Protein AF-A0A1V4HLW1-F1 (afdb_monomer_lite)

Structure (mmCIF, N/CA/C/O backbone):
data_AF-A0A1V4HLW1-F1
#
_entry.id   AF-A0A1V4HLW1-F1
#
loop_
_atom_site.group_PDB
_atom_site.id
_atom_site.type_symbol
_atom_site.label_atom_id
_atom_site.label_alt_id
_atom_site.label_comp_id
_atom_site.label_asym_id
_atom_site.label_entity_id
_atom_site.label_seq_id
_atom_site.pdbx_PDB_ins_code
_atom_site.Cartn_x
_atom_site.Cartn_y
_atom_site.Cartn_z
_atom_site.occupancy
_atom_site.B_iso_or_equiv
_atom_site.auth_seq_id
_atom_site.auth_comp_id
_atom_site.auth_asym_id
_atom_site.auth_atom_id
_atom_site.pdbx_PDB_model_num
ATOM 1 N N . MET A 1 1 ? -33.568 -33.907 37.158 1.00 44.25 1 MET A N 1
ATOM 2 C CA . MET A 1 1 ? -33.855 -32.540 36.664 1.00 44.25 1 MET A CA 1
ATOM 3 C C . MET A 1 1 ? -33.747 -32.557 35.145 1.00 44.25 1 MET A C 1
ATOM 5 O O . MET A 1 1 ? -32.639 -32.591 34.635 1.00 44.25 1 MET A O 1
ATOM 9 N N . ASN A 1 2 ? -34.871 -32.597 34.424 1.00 49.69 2 ASN A N 1
ATOM 10 C CA . ASN A 1 2 ? -34.860 -32.523 32.960 1.00 49.69 2 ASN A CA 1
ATOM 11 C C . ASN A 1 2 ? -34.811 -31.047 32.558 1.00 49.69 2 ASN A C 1
ATOM 13 O O . ASN A 1 2 ? -35.840 -30.369 32.557 1.00 49.69 2 ASN A O 1
ATOM 17 N N . LEU A 1 3 ? -33.615 -30.531 32.267 1.00 53.00 3 LEU A N 1
ATOM 18 C CA . LEU A 1 3 ? -33.476 -29.241 31.596 1.00 53.00 3 LEU A CA 1
ATOM 19 C C . LEU A 1 3 ? -34.211 -29.338 30.255 1.00 53.00 3 LEU A C 1
ATOM 21 O O . LEU A 1 3 ? -33.833 -30.089 29.362 1.00 53.00 3 LEU A O 1
ATOM 25 N N . SER A 1 4 ? -35.334 -28.626 30.175 1.00 53.31 4 SER A N 1
ATOM 26 C CA . SER A 1 4 ? -36.220 -28.594 29.017 1.00 53.31 4 SER A CA 1
ATOM 27 C C . SER A 1 4 ? -35.437 -28.176 27.773 1.00 53.31 4 SER A C 1
ATOM 29 O O . SER A 1 4 ? -35.061 -27.012 27.629 1.00 53.31 4 SER A O 1
ATOM 31 N N . ILE A 1 5 ? -35.230 -29.130 26.864 1.00 59.25 5 ILE A N 1
ATOM 32 C CA . ILE A 1 5 ? -34.578 -28.980 25.551 1.00 59.25 5 ILE A CA 1
ATOM 33 C C . ILE A 1 5 ? -35.125 -27.762 24.777 1.00 59.25 5 ILE A C 1
ATOM 35 O O . ILE A 1 5 ? -34.392 -27.096 24.049 1.00 59.25 5 ILE A O 1
ATOM 39 N N . LYS A 1 6 ? -36.388 -27.382 25.023 1.00 53.12 6 LYS A N 1
ATOM 40 C CA . LYS A 1 6 ? -37.039 -26.202 24.430 1.00 53.12 6 LYS A CA 1
ATOM 41 C C . LYS A 1 6 ? -36.360 -24.871 24.794 1.00 53.12 6 LYS A C 1
ATOM 43 O O . LYS A 1 6 ? -36.331 -23.968 23.964 1.00 53.12 6 LYS A O 1
ATOM 48 N N . LYS A 1 7 ? -35.790 -24.735 26.001 1.00 55.47 7 LYS A N 1
ATOM 49 C CA . LYS A 1 7 ? -35.080 -23.509 26.423 1.00 55.47 7 LYS A CA 1
ATOM 50 C C . LYS A 1 7 ? -33.695 -23.388 25.781 1.00 55.47 7 LYS A C 1
ATOM 52 O O . LYS A 1 7 ? -33.280 -22.283 25.453 1.00 55.47 7 LYS A O 1
ATOM 57 N N . SER A 1 8 ? -33.017 -24.515 25.557 1.00 59.53 8 SER A N 1
ATOM 58 C CA . SER A 1 8 ? -31.698 -24.541 24.912 1.00 59.53 8 SER A CA 1
ATOM 59 C C . SER A 1 8 ? -31.787 -24.152 23.432 1.00 59.53 8 SER A C 1
ATOM 61 O O . SER A 1 8 ? -30.996 -23.334 22.970 1.00 59.53 8 SER A O 1
ATOM 63 N N . PHE A 1 9 ? -32.817 -24.624 22.722 1.00 63.00 9 PHE A N 1
ATOM 64 C CA . PHE A 1 9 ? -33.023 -24.283 21.312 1.00 63.00 9 PHE A CA 1
ATOM 65 C C . PHE A 1 9 ? -33.340 -22.793 21.099 1.00 63.00 9 PHE A C 1
ATOM 67 O O . PHE A 1 9 ? -32.757 -22.149 20.230 1.00 63.00 9 PHE A O 1
ATOM 74 N N . SER A 1 10 ? -34.206 -22.212 21.938 1.00 65.44 10 SER A N 1
ATOM 75 C CA . SER A 1 10 ? -34.571 -20.792 21.832 1.00 65.44 10 SER A CA 1
ATOM 76 C C . SER A 1 10 ? -33.397 -19.854 22.132 1.00 65.44 10 SER A C 1
ATOM 78 O O . SER A 1 10 ? -33.290 -18.793 21.523 1.00 65.44 10 SER A O 1
ATOM 80 N N . MET A 1 11 ? -32.505 -20.239 23.049 1.00 68.12 11 MET A N 1
ATOM 81 C CA . MET A 1 11 ? -31.319 -19.448 23.386 1.00 68.12 11 MET A CA 1
ATOM 82 C C . MET A 1 11 ? -30.247 -19.552 22.293 1.00 68.12 11 MET A C 1
ATOM 84 O O . MET A 1 11 ? -29.650 -18.546 21.924 1.00 68.12 11 MET A O 1
ATOM 88 N N . MET A 1 12 ? -30.068 -20.737 21.704 1.00 68.94 12 MET A N 1
ATOM 89 C CA . MET A 1 12 ? -29.149 -20.950 20.584 1.00 68.94 12 MET A CA 1
ATOM 90 C C . MET A 1 12 ? -29.596 -20.199 19.318 1.00 68.94 12 MET A C 1
ATOM 92 O O . MET A 1 12 ? -28.761 -19.627 18.623 1.00 68.94 12 MET A O 1
ATOM 96 N N . MET A 1 13 ? -30.906 -20.118 19.060 1.00 66.06 13 MET A N 1
ATOM 97 C CA . MET A 1 13 ? -31.466 -19.345 17.947 1.00 66.06 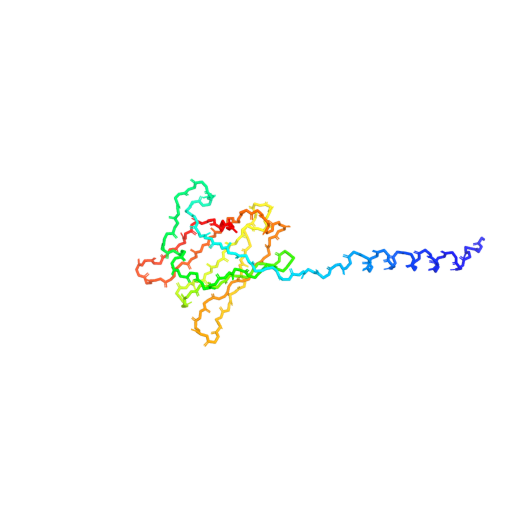13 MET A CA 1
ATOM 98 C C . MET A 1 13 ? -31.300 -17.829 18.149 1.00 66.06 13 MET A C 1
ATOM 100 O O . MET A 1 13 ? -30.948 -17.131 17.204 1.00 66.06 13 MET A O 1
ATOM 104 N N . LEU A 1 14 ? -31.476 -17.318 19.376 1.00 69.88 14 LEU A N 1
ATOM 105 C CA . LEU A 1 14 ? -31.248 -15.901 19.693 1.00 69.88 14 LEU A CA 1
ATOM 106 C C . LEU A 1 14 ? -29.773 -15.505 19.501 1.00 69.88 14 LEU A C 1
ATOM 108 O O . LEU A 1 14 ? -29.487 -14.450 18.943 1.00 69.88 14 LEU A O 1
ATOM 112 N N . VAL A 1 15 ? -28.841 -16.373 19.912 1.00 65.81 15 VAL A N 1
ATOM 113 C CA . VAL A 1 15 ? -27.398 -16.172 19.698 1.00 65.81 15 VAL A CA 1
ATOM 114 C C . VAL A 1 15 ? -27.055 -16.224 18.207 1.00 65.81 15 VAL A C 1
ATOM 116 O O . VAL A 1 15 ? -26.296 -15.385 17.738 1.00 65.81 15 VAL A O 1
ATOM 119 N N . PHE A 1 16 ? -27.657 -17.133 17.434 1.00 64.50 16 PHE A N 1
ATOM 120 C CA . PHE A 1 16 ? -27.465 -17.186 15.979 1.00 64.50 16 PHE A CA 1
ATOM 121 C C . PHE A 1 16 ? -27.965 -15.915 15.278 1.00 64.50 16 PHE A C 1
ATOM 123 O O . PHE A 1 16 ? -27.260 -15.359 14.442 1.00 64.50 16 PHE A O 1
ATOM 130 N N . VAL A 1 17 ? -29.150 -15.417 15.644 1.00 65.38 17 VAL A N 1
ATOM 131 C CA . VAL A 1 17 ? -29.704 -14.170 15.089 1.00 65.38 17 VAL A CA 1
ATOM 132 C C . VAL A 1 17 ? -28.841 -12.964 15.470 1.00 65.38 17 VAL A C 1
ATOM 134 O O . VAL A 1 17 ? -28.625 -12.089 14.637 1.00 65.38 17 VAL A O 1
ATOM 137 N N . LEU A 1 18 ? -28.287 -12.939 16.686 1.00 61.53 18 LEU A N 1
ATOM 138 C CA . LEU A 1 18 ? -27.364 -11.891 17.114 1.00 61.53 18 LEU A CA 1
ATOM 139 C C . LEU A 1 18 ? -26.053 -11.924 16.309 1.00 61.53 18 LEU A C 1
ATOM 141 O O . LEU A 1 18 ? -25.587 -10.878 15.874 1.00 61.53 18 LEU A O 1
ATOM 145 N N . VAL A 1 19 ? -25.493 -13.108 16.038 1.00 61.62 19 VAL A N 1
ATOM 146 C CA . VAL A 1 19 ? -24.269 -13.260 15.227 1.00 61.62 19 VAL A CA 1
ATOM 147 C C . VAL A 1 19 ? -24.508 -12.889 13.758 1.00 61.62 19 VAL A C 1
ATOM 149 O O . VAL A 1 19 ? -23.656 -12.239 13.156 1.00 61.62 19 VAL A O 1
ATOM 152 N N . LEU A 1 20 ? -25.673 -13.218 13.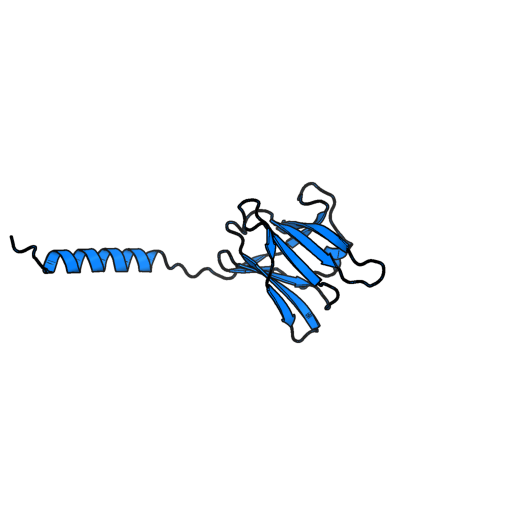184 1.00 58.34 20 LEU A N 1
ATOM 153 C CA . LEU A 1 20 ? -26.031 -12.778 11.828 1.00 58.34 20 LEU A CA 1
ATOM 154 C C . LEU A 1 20 ? -26.254 -11.260 11.742 1.00 58.34 20 LEU A C 1
ATOM 156 O O . LEU A 1 20 ? -25.945 -10.670 10.711 1.00 58.34 20 LEU A O 1
ATOM 160 N N . ALA A 1 21 ? -26.745 -10.617 12.805 1.00 59.75 21 ALA A N 1
ATOM 161 C CA . ALA A 1 21 ? -26.940 -9.165 12.838 1.00 59.75 21 ALA A CA 1
ATOM 162 C C . ALA A 1 21 ? -25.617 -8.370 12.862 1.00 59.75 21 ALA A C 1
ATOM 164 O O . ALA A 1 21 ? -25.601 -7.215 12.444 1.00 59.75 21 ALA A O 1
ATOM 165 N N . PHE A 1 22 ? -24.511 -8.983 13.302 1.00 57.47 22 PHE A N 1
ATOM 166 C CA . PHE A 1 22 ? -23.169 -8.384 13.255 1.00 57.47 22 PHE A CA 1
ATOM 167 C C . PHE A 1 22 ? -22.377 -8.726 11.990 1.00 57.47 22 PHE A C 1
ATOM 169 O O . PHE A 1 22 ? -21.308 -8.157 11.775 1.00 57.47 22 PHE A O 1
ATOM 176 N N . ALA A 1 23 ? -22.889 -9.603 11.124 1.00 51.97 23 ALA A N 1
ATOM 177 C CA . ALA A 1 23 ? -22.301 -9.865 9.815 1.00 51.97 23 ALA A CA 1
ATOM 178 C C . ALA A 1 23 ? -22.670 -8.738 8.834 1.00 51.97 23 ALA A C 1
ATOM 180 O O . ALA A 1 23 ? -23.326 -8.956 7.816 1.00 51.97 23 ALA A O 1
ATOM 181 N N . VAL A 1 24 ? -22.280 -7.505 9.163 1.00 59.62 24 VAL A N 1
ATOM 182 C CA . VAL A 1 24 ? -22.344 -6.394 8.216 1.00 59.62 24 VAL A CA 1
ATOM 183 C C . VAL A 1 24 ? -21.321 -6.702 7.121 1.00 59.62 24 VAL A C 1
ATOM 185 O O . VAL A 1 24 ? -20.163 -6.980 7.450 1.00 59.62 24 VAL A O 1
ATOM 188 N N . PRO A 1 25 ? -21.702 -6.686 5.833 1.00 57.59 25 PRO A N 1
ATOM 189 C CA . PRO A 1 25 ? -20.731 -6.770 4.758 1.00 57.59 25 PRO A CA 1
ATOM 190 C C . PRO A 1 25 ? -19.704 -5.660 4.967 1.00 57.59 25 PRO A C 1
ATOM 192 O O . PRO A 1 25 ? -20.063 -4.483 5.024 1.00 57.59 25 PRO A O 1
ATOM 195 N N . ALA A 1 26 ? -18.432 -6.024 5.114 1.00 64.81 26 ALA A N 1
ATOM 196 C CA . ALA A 1 26 ? -17.363 -5.050 5.042 1.00 64.81 26 ALA A CA 1
ATOM 197 C C . ALA A 1 26 ? -17.368 -4.510 3.608 1.00 64.81 26 ALA A C 1
ATOM 199 O O . ALA A 1 26 ? -16.923 -5.187 2.683 1.00 64.81 26 ALA A O 1
ATOM 200 N N . PHE A 1 27 ? -17.978 -3.346 3.398 1.00 68.06 27 PHE A N 1
ATOM 201 C CA . PHE A 1 27 ? -17.978 -2.711 2.090 1.00 68.06 27 PHE A CA 1
ATOM 202 C C . PHE A 1 27 ? -16.535 -2.371 1.724 1.00 68.06 27 PHE A C 1
ATOM 204 O O . PHE A 1 27 ? -15.815 -1.777 2.526 1.00 68.06 27 PHE A O 1
ATOM 211 N N . ALA A 1 28 ? -16.122 -2.764 0.520 1.00 72.06 28 ALA A N 1
ATOM 212 C CA . ALA A 1 28 ? -14.877 -2.292 -0.057 1.00 72.06 28 ALA A CA 1
ATOM 213 C C . ALA A 1 28 ? -15.010 -0.781 -0.290 1.00 72.06 28 ALA A C 1
ATOM 215 O O . ALA A 1 28 ? -15.815 -0.337 -1.110 1.00 72.06 28 ALA A O 1
ATOM 216 N N . ALA A 1 29 ? -14.269 0.008 0.478 1.00 84.50 29 ALA A N 1
ATOM 217 C CA . ALA A 1 29 ? -14.145 1.441 0.299 1.00 84.50 29 ALA A CA 1
ATOM 218 C C . ALA A 1 29 ? -12.885 1.727 -0.517 1.00 84.50 29 ALA A C 1
ATOM 220 O O . ALA A 1 29 ? -11.808 1.230 -0.195 1.00 84.50 29 ALA A O 1
ATOM 221 N N . SER A 1 30 ? -13.018 2.549 -1.554 1.00 91.12 30 SER A N 1
ATOM 222 C CA . SER A 1 30 ? -11.862 3.061 -2.284 1.00 91.12 30 SER A CA 1
ATOM 223 C C . SER A 1 30 ? -11.358 4.320 -1.578 1.00 91.12 30 SER A C 1
ATOM 225 O O . SER A 1 30 ? -12.127 5.270 -1.409 1.00 91.12 30 SER A O 1
ATOM 227 N N . LYS A 1 31 ? -10.102 4.322 -1.124 1.00 93.31 31 LYS A N 1
ATOM 228 C CA . LYS A 1 31 ? -9.488 5.445 -0.401 1.00 93.31 31 LYS A CA 1
ATOM 229 C C . LYS A 1 31 ? -8.295 6.004 -1.161 1.00 93.31 31 LYS A C 1
ATOM 231 O O . LYS A 1 31 ? -7.334 5.287 -1.440 1.00 93.31 31 LYS A O 1
ATOM 236 N N . SER A 1 32 ? -8.332 7.298 -1.468 1.00 94.81 32 SER A N 1
ATOM 237 C CA . SER A 1 32 ? -7.156 7.990 -1.993 1.00 94.81 32 SER A CA 1
ATOM 238 C C . SER A 1 32 ? -6.096 8.096 -0.898 1.00 94.81 32 SER A C 1
ATOM 240 O O . SER A 1 32 ? -6.422 8.291 0.271 1.00 94.81 32 SER A O 1
ATOM 242 N N . TYR A 1 33 ? -4.825 7.983 -1.276 1.00 95.00 33 TYR A N 1
ATOM 243 C CA . TYR A 1 33 ? -3.719 8.002 -0.326 1.00 95.00 33 TYR A CA 1
ATOM 244 C C . TYR A 1 33 ? -2.435 8.553 -0.941 1.00 95.00 33 TYR A C 1
ATOM 246 O O . TYR A 1 33 ? -2.307 8.663 -2.162 1.00 95.00 33 TYR A O 1
ATOM 254 N N . GLU A 1 34 ? -1.484 8.885 -0.077 1.00 94.56 34 GLU A N 1
ATOM 255 C CA . GLU A 1 34 ? -0.120 9.285 -0.418 1.00 94.56 34 GLU A CA 1
ATOM 256 C C . GLU A 1 34 ? 0.897 8.606 0.496 1.00 94.56 34 GLU A C 1
ATOM 258 O O . GLU A 1 34 ? 0.561 8.154 1.590 1.00 94.56 34 GLU A O 1
ATOM 263 N N . PHE A 1 35 ? 2.158 8.565 0.058 1.00 93.50 35 PHE A N 1
ATOM 264 C CA . PHE A 1 35 ? 3.275 8.166 0.905 1.00 93.50 35 PHE A CA 1
ATOM 265 C C . PHE A 1 35 ? 4.001 9.379 1.476 1.00 93.50 35 PHE A C 1
ATOM 267 O O . PHE A 1 35 ? 4.379 10.301 0.750 1.00 93.50 35 PHE A O 1
ATOM 274 N N . TYR A 1 36 ? 4.268 9.325 2.773 1.00 92.50 36 TYR A N 1
ATOM 275 C CA . TYR A 1 36 ? 5.074 10.285 3.520 1.00 92.50 36 TYR A CA 1
ATOM 276 C C . TYR A 1 36 ? 6.361 9.609 3.999 1.00 92.50 36 TYR A C 1
ATOM 278 O O . TYR A 1 36 ? 6.400 8.387 4.140 1.00 92.50 36 TYR A O 1
ATOM 286 N N . TYR A 1 37 ? 7.444 10.364 4.195 1.00 85.44 37 TYR A N 1
ATOM 287 C CA . TYR A 1 37 ? 8.715 9.799 4.667 1.00 85.44 37 TYR A CA 1
ATOM 288 C C . TYR A 1 37 ? 8.694 9.422 6.159 1.00 85.44 37 TYR A C 1
ATOM 290 O O . TYR A 1 37 ? 7.876 9.902 6.931 1.00 85.44 37 TYR A O 1
ATOM 298 N N . ASN A 1 38 ? 9.663 8.603 6.574 1.00 79.88 38 ASN A N 1
ATOM 299 C CA . ASN A 1 38 ? 10.055 8.364 7.970 1.00 79.88 38 ASN A CA 1
ATOM 300 C C . ASN A 1 38 ? 8.993 7.759 8.899 1.00 79.88 38 ASN A C 1
ATOM 302 O O . ASN A 1 38 ? 9.166 7.849 10.111 1.00 79.88 38 ASN A O 1
ATOM 306 N N . GLY A 1 39 ? 7.936 7.131 8.380 1.00 68.00 39 GLY A N 1
ATOM 307 C CA . GLY A 1 39 ? 6.907 6.575 9.263 1.00 68.00 39 GLY A CA 1
ATOM 308 C C . GLY A 1 39 ? 6.167 7.672 10.048 1.00 68.00 39 GLY A C 1
ATOM 309 O O . GLY A 1 39 ? 5.925 7.530 11.241 1.00 68.00 39 GLY A O 1
ATOM 310 N N . SER A 1 40 ? 5.919 8.837 9.433 1.00 72.12 40 SER A N 1
ATOM 311 C CA . SER A 1 40 ? 4.996 9.822 9.997 1.00 72.12 40 SER A CA 1
ATOM 312 C C . SER A 1 40 ? 4.286 10.646 8.923 1.00 72.12 40 SER A C 1
ATOM 314 O O . SER A 1 40 ? 4.933 11.197 8.036 1.00 72.12 40 SER A O 1
ATOM 316 N N . ALA A 1 41 ? 2.981 10.877 9.073 1.00 66.44 41 ALA A N 1
ATOM 317 C CA . ALA A 1 41 ? 2.228 11.809 8.222 1.00 66.44 41 ALA A CA 1
ATOM 318 C C . ALA A 1 41 ? 2.568 13.296 8.443 1.00 66.44 41 ALA A C 1
ATOM 320 O O . ALA A 1 41 ? 2.160 14.159 7.672 1.00 66.44 41 ALA A O 1
ATOM 321 N N . THR A 1 42 ? 3.359 13.618 9.470 1.00 73.56 42 THR A N 1
ATOM 322 C CA . THR A 1 42 ? 3.912 14.973 9.665 1.00 73.56 42 THR A CA 1
ATOM 323 C C . THR A 1 42 ? 5.273 15.168 8.990 1.00 73.56 42 THR A C 1
ATOM 325 O O . THR A 1 42 ? 5.797 16.282 8.950 1.00 73.56 42 THR A O 1
ATOM 328 N N . SER A 1 43 ? 5.856 14.095 8.449 1.00 78.00 43 SER A N 1
ATOM 329 C CA . SER A 1 43 ? 7.080 14.164 7.649 1.00 78.00 43 SER A CA 1
ATOM 330 C C . SER A 1 43 ? 6.808 14.743 6.259 1.00 78.00 43 SER A C 1
ATOM 332 O O . SER A 1 43 ? 5.661 14.859 5.839 1.00 78.00 43 SER A O 1
ATOM 334 N N . PRO A 1 44 ? 7.845 15.130 5.500 1.00 80.00 44 PRO A N 1
ATOM 335 C CA . PRO A 1 44 ? 7.636 15.580 4.132 1.00 80.00 44 PRO A CA 1
ATOM 336 C C . PRO A 1 44 ? 7.005 14.488 3.253 1.00 80.00 44 PRO A C 1
ATOM 338 O O . PRO A 1 44 ? 7.323 13.300 3.370 1.00 80.00 44 PRO A O 1
ATOM 341 N N . TYR A 1 45 ? 6.152 14.935 2.330 1.00 78.62 45 TYR A N 1
ATOM 342 C CA . TYR A 1 45 ? 5.592 14.142 1.237 1.00 78.62 45 TYR A CA 1
ATOM 343 C C . TYR A 1 45 ? 6.690 13.404 0.453 1.00 78.62 45 TYR A C 1
ATOM 345 O O . TYR A 1 45 ? 7.724 13.986 0.108 1.00 78.62 45 TYR A O 1
ATOM 353 N N . ASN A 1 46 ? 6.457 12.132 0.126 1.00 78.31 46 ASN A N 1
ATOM 354 C CA . ASN A 1 46 ? 7.360 11.330 -0.691 1.00 78.31 46 ASN A CA 1
ATOM 355 C C . ASN A 1 46 ? 6.899 11.310 -2.153 1.00 78.31 46 ASN A C 1
ATOM 357 O O . ASN A 1 46 ? 6.074 10.488 -2.555 1.00 78.31 46 ASN A O 1
ATOM 361 N N . SER A 1 47 ? 7.495 12.177 -2.972 1.00 78.88 47 SER A N 1
ATOM 362 C CA . SER A 1 47 ? 7.234 12.238 -4.416 1.00 78.88 47 SER A CA 1
ATOM 363 C C . SER A 1 47 ? 7.730 11.009 -5.185 1.00 78.88 47 SER A C 1
ATOM 365 O O . SER A 1 47 ? 7.158 10.665 -6.218 1.00 78.88 47 SER A O 1
ATOM 367 N N . HIS A 1 48 ? 8.763 10.326 -4.685 1.00 79.12 48 HIS A N 1
ATOM 368 C CA . HIS A 1 48 ? 9.404 9.195 -5.356 1.00 79.12 48 HIS A CA 1
ATOM 369 C C . HIS A 1 48 ? 8.582 7.909 -5.332 1.00 79.12 48 HIS A C 1
ATOM 371 O O . HIS A 1 48 ? 8.775 7.075 -6.207 1.00 79.12 48 HIS A O 1
ATOM 377 N N . VAL A 1 49 ? 7.693 7.729 -4.357 1.00 84.75 49 VAL A N 1
ATOM 378 C CA . VAL A 1 49 ? 6.782 6.574 -4.310 1.00 84.75 49 VAL A CA 1
ATOM 379 C C . VAL A 1 49 ? 5.363 6.998 -4.671 1.00 84.75 49 VAL A C 1
ATOM 381 O O . VAL A 1 49 ? 4.710 6.309 -5.451 1.00 84.75 49 VAL A O 1
ATOM 384 N N . SER A 1 50 ? 4.906 8.165 -4.202 1.00 86.62 50 SER A N 1
ATOM 385 C CA . SER A 1 50 ? 3.552 8.654 -4.496 1.00 86.62 50 SER A CA 1
ATOM 386 C C . SER A 1 50 ? 3.311 8.878 -5.991 1.00 86.62 50 SER A C 1
ATOM 388 O O . SER A 1 50 ? 2.212 8.629 -6.475 1.00 86.62 50 SER A O 1
ATOM 390 N N . GLY A 1 51 ? 4.346 9.249 -6.755 1.00 88.19 51 GLY A N 1
ATOM 391 C CA . GLY A 1 51 ? 4.258 9.376 -8.215 1.00 88.19 51 GLY A CA 1
ATOM 392 C C . GLY A 1 51 ? 4.003 8.063 -8.969 1.00 88.19 51 GLY A C 1
ATOM 393 O O . GLY A 1 51 ? 3.704 8.102 -10.158 1.00 88.19 51 GLY A O 1
ATOM 394 N N . PHE A 1 52 ? 4.108 6.911 -8.299 1.00 92.94 52 PHE A N 1
ATOM 395 C CA . PHE A 1 52 ? 3.882 5.590 -8.891 1.00 92.94 52 PHE A CA 1
ATOM 396 C C . PHE A 1 52 ? 2.577 4.937 -8.428 1.00 92.94 52 PHE A C 1
ATOM 398 O O . PHE A 1 52 ? 2.282 3.826 -8.871 1.00 92.94 52 PHE A O 1
ATOM 405 N N . ILE A 1 53 ? 1.792 5.593 -7.568 1.00 95.62 53 ILE A N 1
ATOM 406 C CA . ILE A 1 53 ? 0.489 5.089 -7.121 1.00 95.62 53 ILE A CA 1
ATOM 407 C C . ILE A 1 53 ? -0.448 4.922 -8.323 1.00 95.62 53 ILE A C 1
ATOM 409 O O . ILE A 1 53 ? -0.592 5.821 -9.153 1.00 95.62 53 ILE A O 1
ATOM 413 N N . VAL A 1 54 ? -1.107 3.767 -8.405 1.00 96.06 54 VAL A N 1
ATOM 414 C CA . VAL A 1 54 ? -2.113 3.468 -9.428 1.00 96.06 54 VAL A CA 1
ATOM 415 C C . VAL A 1 54 ? -3.489 3.469 -8.779 1.00 96.06 54 VAL A C 1
ATOM 417 O O . VAL A 1 54 ? -3.948 2.448 -8.275 1.00 96.06 54 VAL A O 1
ATOM 420 N N . GLY A 1 55 ? -4.158 4.619 -8.839 1.00 93.75 55 GLY A N 1
ATOM 421 C CA . GLY A 1 55 ? -5.509 4.775 -8.308 1.00 93.75 55 GLY A CA 1
ATOM 422 C C . GLY A 1 55 ? -5.576 4.782 -6.779 1.00 93.75 55 GLY A C 1
ATOM 423 O O . GLY A 1 55 ? -4.582 4.974 -6.088 1.00 93.75 55 GLY A O 1
ATOM 424 N N . SER A 1 56 ? -6.791 4.633 -6.260 1.00 95.88 56 SER A N 1
ATOM 425 C CA . SER A 1 56 ? -7.053 4.562 -4.820 1.00 95.88 56 SER A CA 1
ATOM 426 C C . SER A 1 56 ? -6.758 3.164 -4.269 1.00 95.88 56 SER A C 1
ATOM 428 O O . SER A 1 56 ? -6.755 2.185 -5.012 1.00 95.88 56 SER A O 1
ATOM 430 N N . ALA A 1 57 ? -6.519 3.074 -2.962 1.00 96.69 57 ALA A N 1
ATOM 431 C CA . ALA A 1 57 ? -6.430 1.805 -2.256 1.00 96.69 57 ALA A CA 1
ATOM 432 C C . ALA A 1 57 ? -7.821 1.182 -2.104 1.00 96.69 57 ALA A C 1
ATOM 434 O O . ALA A 1 57 ? -8.790 1.895 -1.837 1.00 96.69 57 ALA A O 1
ATOM 435 N N . ASP A 1 58 ? -7.905 -0.142 -2.190 1.00 96.31 58 ASP A N 1
ATOM 436 C CA . ASP A 1 58 ? -9.117 -0.884 -1.848 1.00 96.31 58 ASP A CA 1
ATOM 437 C C . ASP A 1 58 ? -9.046 -1.320 -0.381 1.00 96.31 58 ASP A C 1
ATOM 439 O O . ASP A 1 58 ? -8.190 -2.122 0.004 1.00 96.31 58 ASP A O 1
ATOM 443 N N . VAL A 1 59 ? -9.951 -0.799 0.446 1.00 95.44 59 VAL A N 1
ATOM 444 C CA . VAL A 1 59 ? -10.037 -1.097 1.881 1.00 95.44 59 VAL A CA 1
ATOM 445 C C . VAL A 1 59 ? -11.318 -1.869 2.161 1.00 95.44 59 VAL A C 1
ATOM 447 O O . VAL A 1 59 ? -12.413 -1.320 2.093 1.00 95.44 59 VAL A O 1
ATOM 450 N N . THR A 1 60 ? -11.193 -3.155 2.481 1.00 94.25 60 THR A N 1
ATOM 451 C CA . THR A 1 60 ? -12.323 -4.047 2.781 1.00 94.25 60 THR A CA 1
ATOM 452 C C . THR A 1 60 ? -12.183 -4.584 4.199 1.00 94.25 60 THR A C 1
ATOM 454 O O . THR A 1 60 ? -11.420 -5.518 4.458 1.00 94.25 60 THR A O 1
ATOM 457 N N . GLY A 1 61 ? -12.909 -3.983 5.143 1.00 92.31 61 GLY A N 1
ATOM 458 C CA . GLY A 1 61 ? -12.755 -4.299 6.564 1.00 92.31 61 GLY A CA 1
ATOM 459 C C . GLY A 1 61 ? -11.348 -3.932 7.025 1.00 92.31 61 GLY A C 1
ATOM 460 O O . GLY A 1 61 ? -10.953 -2.783 6.890 1.00 92.31 61 GLY A O 1
ATOM 461 N N . THR A 1 62 ? -10.586 -4.909 7.515 1.00 95.44 62 THR A N 1
ATOM 462 C CA . THR A 1 62 ? -9.179 -4.747 7.927 1.00 95.44 62 THR A CA 1
ATOM 463 C C . THR A 1 62 ? -8.178 -4.992 6.799 1.00 95.44 62 THR A C 1
ATOM 465 O O . THR A 1 62 ? -6.973 -4.882 7.007 1.00 95.44 62 THR A O 1
ATOM 468 N N . THR A 1 63 ? -8.639 -5.374 5.607 1.00 96.62 63 THR A N 1
ATOM 469 C CA . THR A 1 63 ? -7.758 -5.666 4.473 1.00 96.62 63 THR A CA 1
ATOM 470 C C . THR A 1 63 ? -7.549 -4.412 3.643 1.00 96.62 63 THR A C 1
ATOM 472 O O . THR A 1 63 ? -8.518 -3.807 3.189 1.00 96.62 63 THR A O 1
ATOM 475 N N . VAL A 1 64 ? -6.292 -4.057 3.404 1.00 97.62 64 VAL A N 1
ATOM 476 C CA . VAL A 1 64 ? -5.882 -2.931 2.564 1.00 97.62 64 VAL A CA 1
ATOM 477 C C . VAL A 1 64 ? -5.132 -3.477 1.361 1.00 97.62 64 VAL A C 1
ATOM 479 O O . VAL A 1 64 ? -4.211 -4.280 1.514 1.00 97.62 64 VAL A O 1
ATOM 482 N N . THR A 1 65 ? -5.519 -3.039 0.166 1.00 97.88 65 THR A N 1
ATOM 483 C CA . THR A 1 65 ? -4.826 -3.352 -1.084 1.00 97.88 65 THR A CA 1
ATOM 484 C C . THR A 1 65 ? -4.383 -2.070 -1.769 1.00 97.88 65 THR A C 1
ATOM 486 O O . THR A 1 65 ? -5.196 -1.190 -2.042 1.00 97.88 65 THR A O 1
ATOM 489 N N . VAL A 1 66 ? -3.089 -1.975 -2.064 1.00 97.75 66 VAL A N 1
ATOM 490 C CA . VAL A 1 66 ? -2.475 -0.841 -2.762 1.00 97.75 66 VAL A CA 1
ATOM 491 C C . VAL A 1 66 ? -1.809 -1.310 -4.046 1.00 97.75 66 VAL A C 1
ATOM 493 O O . VAL A 1 66 ? -1.272 -2.419 -4.108 1.00 97.75 66 VAL A O 1
ATOM 496 N N . THR A 1 67 ? -1.814 -0.458 -5.070 1.00 97.75 67 THR A N 1
ATOM 497 C CA . THR A 1 67 ? -1.206 -0.770 -6.369 1.00 97.75 67 THR A CA 1
ATOM 498 C C . THR A 1 67 ? -0.172 0.282 -6.738 1.00 97.75 67 THR A C 1
ATOM 500 O O . THR A 1 67 ? -0.462 1.478 -6.735 1.00 97.75 67 THR A O 1
ATOM 503 N N . LEU A 1 68 ? 1.031 -0.169 -7.096 1.00 96.75 68 LEU A N 1
ATOM 504 C CA . LEU A 1 68 ? 2.133 0.671 -7.563 1.00 96.75 68 LEU A CA 1
ATOM 505 C C . LEU A 1 68 ? 2.541 0.277 -8.983 1.00 96.75 68 LEU A C 1
ATOM 507 O O . LEU A 1 68 ? 2.567 -0.903 -9.337 1.00 96.75 68 LEU A O 1
ATOM 511 N N . THR A 1 69 ? 2.877 1.271 -9.796 1.00 96.56 69 THR A N 1
ATOM 512 C CA . THR A 1 69 ? 3.235 1.091 -11.204 1.00 96.56 69 THR A CA 1
ATOM 513 C C . THR A 1 69 ? 4.525 0.283 -11.339 1.00 96.56 69 THR A C 1
ATOM 515 O O . THR A 1 69 ? 5.548 0.641 -10.761 1.00 96.56 69 THR A O 1
ATOM 518 N N . GLY A 1 70 ? 4.503 -0.774 -12.153 1.00 93.50 70 GLY A N 1
ATOM 519 C CA . GLY A 1 70 ? 5.666 -1.628 -12.417 1.00 93.50 70 GLY A CA 1
ATOM 520 C C . GLY A 1 70 ? 5.956 -2.704 -11.357 1.00 93.50 70 GLY A C 1
ATOM 521 O O . GLY A 1 70 ? 5.239 -2.873 -10.371 1.00 93.50 70 GLY A O 1
ATOM 522 N N . ASN A 1 71 ? 7.041 -3.457 -11.576 1.00 92.12 71 ASN A N 1
ATOM 523 C CA . ASN A 1 71 ? 7.475 -4.603 -10.755 1.00 92.12 71 ASN A CA 1
ATOM 524 C C . ASN A 1 71 ? 8.882 -4.408 -10.155 1.00 92.12 71 ASN A C 1
ATOM 526 O O . ASN A 1 71 ? 9.647 -5.350 -9.969 1.00 92.12 71 ASN A O 1
ATOM 530 N N . THR A 1 72 ? 9.255 -3.165 -9.867 1.00 90.94 72 THR A N 1
ATOM 531 C CA . THR A 1 72 ? 10.552 -2.809 -9.269 1.00 90.94 72 THR A CA 1
ATOM 532 C C . THR A 1 72 ? 10.496 -2.776 -7.743 1.00 90.94 72 THR A C 1
ATOM 534 O O . THR A 1 72 ? 11.327 -2.144 -7.105 1.00 90.94 72 THR A O 1
ATOM 537 N N . TYR A 1 73 ? 9.524 -3.441 -7.125 1.00 92.69 73 TYR A N 1
ATOM 538 C CA . TYR A 1 73 ? 9.356 -3.492 -5.671 1.00 92.69 73 TYR A CA 1
ATOM 539 C C . TYR A 1 73 ? 9.591 -4.924 -5.198 1.00 92.69 73 TYR A C 1
ATOM 541 O O . TYR A 1 73 ? 9.114 -5.848 -5.848 1.00 92.69 73 TYR A O 1
ATOM 549 N N . GLY A 1 74 ? 10.335 -5.145 -4.116 1.00 89.69 74 GLY A N 1
ATOM 550 C CA . GLY A 1 74 ? 10.504 -6.491 -3.550 1.00 89.69 74 GLY A CA 1
ATOM 551 C C . GLY A 1 74 ? 9.349 -6.819 -2.624 1.00 89.69 74 GLY A C 1
ATOM 552 O O . GLY A 1 74 ? 8.388 -7.446 -3.057 1.00 89.69 74 GLY A O 1
ATOM 553 N N . ASP A 1 75 ? 9.430 -6.311 -1.396 1.00 94.12 75 ASP A N 1
ATOM 554 C CA . ASP A 1 75 ? 8.447 -6.541 -0.341 1.00 94.12 75 ASP A CA 1
ATOM 555 C C . ASP A 1 75 ? 7.883 -5.218 0.185 1.00 94.12 75 ASP A C 1
ATOM 557 O O . ASP A 1 75 ? 8.572 -4.193 0.208 1.00 94.12 75 ASP A O 1
ATOM 561 N N . LEU A 1 76 ? 6.641 -5.268 0.666 1.00 97.19 76 LEU A N 1
ATOM 562 C CA . LEU A 1 76 ? 6.037 -4.230 1.493 1.00 97.19 76 LEU A CA 1
ATOM 563 C C . LEU A 1 76 ? 5.714 -4.844 2.851 1.00 97.19 76 LEU A C 1
ATOM 565 O O . LEU A 1 76 ? 5.074 -5.892 2.925 1.00 97.19 76 LEU A O 1
ATOM 569 N N . LYS A 1 77 ? 6.145 -4.195 3.928 1.00 98.06 77 LYS A N 1
ATOM 570 C CA . LYS A 1 77 ? 5.667 -4.481 5.281 1.00 98.06 77 LYS A CA 1
ATOM 571 C C . LYS A 1 77 ? 4.800 -3.327 5.748 1.00 98.06 77 LYS A C 1
ATOM 573 O O . LYS A 1 77 ? 5.125 -2.182 5.454 1.00 98.06 77 LYS A O 1
ATOM 578 N N . ALA A 1 78 ? 3.736 -3.616 6.474 1.00 97.62 78 ALA A N 1
ATOM 579 C CA . ALA A 1 78 ? 2.826 -2.614 7.011 1.00 97.62 78 ALA A CA 1
ATOM 580 C C . ALA A 1 78 ? 2.571 -2.886 8.488 1.00 97.62 78 ALA A C 1
ATOM 582 O O . ALA A 1 78 ? 2.501 -4.051 8.884 1.00 97.62 78 ALA A O 1
ATOM 583 N N . ASP A 1 79 ? 2.432 -1.836 9.291 1.00 97.00 79 ASP A N 1
ATOM 584 C CA . ASP A 1 79 ? 1.903 -1.964 10.642 1.00 97.00 79 ASP A CA 1
ATOM 585 C C . ASP A 1 79 ? 0.498 -2.577 10.568 1.00 97.00 79 ASP A C 1
ATOM 587 O O . ASP A 1 79 ? -0.357 -2.152 9.785 1.00 97.00 79 ASP A O 1
ATOM 591 N N . ASN A 1 80 ? 0.266 -3.605 11.376 1.00 96.25 80 ASN A N 1
ATOM 592 C CA . ASN A 1 80 ? -1.023 -4.257 11.526 1.00 96.25 80 ASN A CA 1
ATOM 593 C C . ASN A 1 80 ? -2.012 -3.475 12.411 1.00 96.25 80 ASN A C 1
ATOM 595 O O . ASN A 1 80 ? -3.085 -4.005 12.691 1.00 96.25 80 ASN A O 1
ATOM 599 N N . GLY A 1 81 ? -1.665 -2.264 12.851 1.00 94.31 81 GLY A N 1
ATOM 600 C CA . GLY A 1 81 ? -2.451 -1.410 13.745 1.00 94.31 81 GLY A CA 1
ATOM 601 C C . GLY A 1 81 ? -2.124 -1.610 15.229 1.00 94.31 81 GLY A C 1
ATOM 602 O O . GLY A 1 81 ? -2.779 -1.030 16.091 1.00 94.31 81 GLY A O 1
ATOM 603 N N . SER A 1 82 ? -1.109 -2.422 15.548 1.00 93.56 82 SER A N 1
ATOM 604 C CA . SER A 1 82 ? -0.631 -2.649 16.917 1.00 93.56 82 SER A CA 1
ATOM 605 C C . SER A 1 82 ? 0.866 -2.369 17.089 1.00 93.56 82 SER A C 1
ATOM 607 O O . SER A 1 82 ? 1.478 -2.889 18.026 1.00 93.56 82 SER A O 1
ATOM 609 N N . GLY A 1 83 ? 1.492 -1.627 16.173 1.00 91.19 83 GLY A N 1
ATOM 610 C CA . GLY A 1 83 ? 2.937 -1.385 16.159 1.00 91.19 83 GLY A CA 1
ATOM 611 C C . GLY A 1 83 ? 3.751 -2.560 15.613 1.00 91.19 83 GLY A C 1
ATOM 612 O O . GLY A 1 83 ? 4.975 -2.576 15.744 1.00 91.19 83 GLY A O 1
ATOM 613 N N . THR A 1 84 ? 3.101 -3.588 15.054 1.00 95.88 84 THR A N 1
ATOM 614 C CA . THR A 1 84 ? 3.774 -4.793 14.549 1.00 95.88 84 THR A CA 1
ATOM 615 C C . THR A 1 84 ? 3.706 -4.840 13.034 1.00 95.88 84 THR A C 1
ATOM 617 O O . THR A 1 84 ? 2.634 -4.898 12.441 1.00 95.88 84 THR A O 1
ATOM 620 N N . PHE A 1 85 ? 4.872 -4.901 12.395 1.00 96.69 85 PHE A N 1
ATOM 621 C CA . PHE A 1 85 ? 4.953 -4.982 10.944 1.00 96.69 85 PHE A CA 1
ATOM 622 C C . PHE A 1 85 ? 4.669 -6.398 10.435 1.00 96.69 85 PHE A C 1
ATOM 624 O O . PHE A 1 85 ? 5.396 -7.346 10.745 1.00 96.69 85 PHE A O 1
ATOM 631 N N . VAL A 1 86 ? 3.654 -6.527 9.586 1.00 97.12 86 VAL A N 1
ATOM 632 C CA . VAL A 1 86 ? 3.332 -7.738 8.825 1.00 97.12 86 VAL A CA 1
ATOM 633 C C . VAL A 1 86 ? 3.777 -7.581 7.376 1.00 97.12 86 VAL A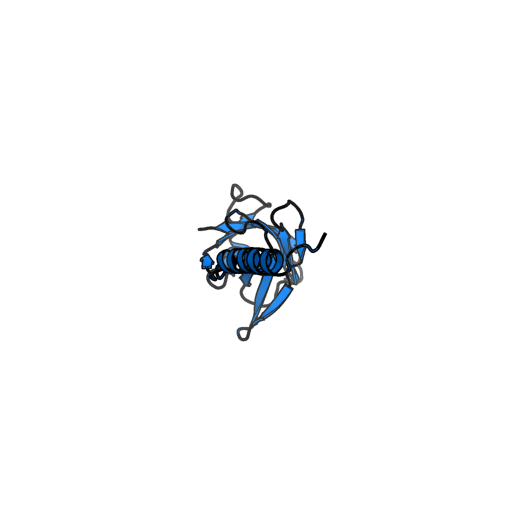 C 1
ATOM 635 O O . VAL A 1 86 ? 3.747 -6.487 6.820 1.00 97.12 86 VAL A O 1
ATOM 638 N N . THR A 1 87 ? 4.217 -8.672 6.751 1.00 98.00 87 THR A N 1
ATOM 639 C CA . THR A 1 87 ? 4.597 -8.650 5.330 1.00 98.00 87 THR A CA 1
ATOM 640 C C . THR A 1 87 ? 3.341 -8.772 4.474 1.00 98.00 87 THR A C 1
ATOM 642 O O . THR A 1 87 ? 2.563 -9.707 4.658 1.00 98.00 87 THR A O 1
ATOM 645 N N . ALA A 1 88 ? 3.142 -7.829 3.557 1.00 98.25 88 ALA A N 1
ATOM 646 C CA . ALA A 1 88 ? 2.050 -7.862 2.599 1.00 98.25 88 ALA A CA 1
ATOM 647 C C . ALA A 1 88 ? 2.223 -9.030 1.624 1.00 98.25 88 ALA A C 1
ATOM 649 O O . ALA A 1 88 ? 3.339 -9.346 1.202 1.00 98.25 88 ALA A O 1
ATOM 650 N N . SER A 1 89 ? 1.117 -9.638 1.204 1.00 98.06 89 SER A N 1
ATOM 651 C CA . SER A 1 89 ? 1.147 -10.495 0.026 1.00 98.06 89 SER A CA 1
ATOM 652 C C . SER A 1 89 ? 1.371 -9.621 -1.206 1.00 98.06 89 SER A C 1
ATOM 654 O O . SER A 1 89 ? 0.772 -8.554 -1.348 1.00 98.06 89 SER A O 1
ATOM 656 N N . LYS A 1 90 ? 2.261 -10.064 -2.095 1.00 97.38 90 LYS A N 1
ATOM 657 C CA . LYS A 1 90 ? 2.559 -9.375 -3.349 1.00 97.38 90 LYS A CA 1
ATOM 658 C C . LYS A 1 90 ? 2.057 -10.196 -4.529 1.00 97.38 90 LYS A C 1
ATOM 660 O O . LYS A 1 90 ? 2.295 -11.399 -4.606 1.00 97.38 90 LYS A O 1
ATOM 665 N N . SER A 1 91 ? 1.437 -9.526 -5.491 1.00 97.31 91 SER A N 1
ATOM 666 C CA . SER A 1 91 ? 1.141 -10.075 -6.814 1.00 97.31 91 SER A CA 1
ATOM 667 C C . SER A 1 91 ? 1.432 -9.047 -7.908 1.00 97.31 91 SER A C 1
ATOM 669 O O . SER A 1 91 ? 1.691 -7.880 -7.616 1.00 97.31 91 SER A O 1
ATOM 671 N N . ILE A 1 92 ? 1.429 -9.490 -9.167 1.00 97.44 92 ILE A N 1
ATOM 672 C CA . ILE A 1 92 ? 1.552 -8.622 -10.342 1.00 97.44 92 ILE A CA 1
ATOM 673 C C . ILE A 1 92 ? 0.253 -8.719 -11.131 1.00 97.44 92 ILE A C 1
ATOM 675 O O . ILE A 1 92 ? -0.168 -9.821 -11.485 1.00 97.44 92 ILE A O 1
ATOM 679 N N . ASN A 1 93 ? -0.391 -7.583 -11.389 1.00 96.25 93 ASN A N 1
ATOM 680 C CA . ASN A 1 93 ? -1.631 -7.561 -12.160 1.00 96.25 93 ASN A CA 1
ATOM 681 C C . ASN A 1 93 ? -1.369 -7.642 -13.676 1.00 96.25 93 ASN A C 1
ATOM 683 O O . ASN A 1 93 ? -0.227 -7.615 -14.137 1.00 96.25 93 ASN A O 1
ATOM 687 N N . SER A 1 94 ? -2.437 -7.709 -14.474 1.00 96.56 94 SER A N 1
ATOM 688 C CA . SER A 1 94 ? -2.355 -7.820 -15.940 1.00 96.56 94 SER A CA 1
ATOM 689 C C . SER A 1 94 ? -1.647 -6.648 -16.628 1.00 96.56 94 SER A C 1
ATOM 691 O O . SER A 1 94 ? -1.187 -6.797 -17.755 1.00 96.56 94 SER A O 1
ATOM 693 N N . SER A 1 95 ? -1.553 -5.495 -15.963 1.00 96.88 95 SER A N 1
ATOM 694 C CA . SER A 1 95 ? -0.853 -4.306 -16.460 1.00 96.88 95 SER A CA 1
ATOM 695 C C . SER A 1 95 ? 0.629 -4.278 -16.069 1.00 96.88 95 SER A C 1
ATOM 697 O O . SER A 1 95 ? 1.320 -3.315 -16.386 1.00 96.88 95 SER A O 1
ATOM 699 N N . GLY A 1 96 ? 1.131 -5.307 -15.376 1.00 96.62 96 GLY A N 1
ATOM 700 C CA . GLY A 1 96 ? 2.518 -5.374 -14.910 1.00 96.62 96 GLY A CA 1
ATOM 701 C C . GLY A 1 96 ? 2.793 -4.567 -13.636 1.00 96.62 96 GLY A C 1
ATOM 702 O O . GLY A 1 96 ? 3.956 -4.344 -13.300 1.00 96.62 96 GLY A O 1
ATOM 703 N N . ASN A 1 97 ? 1.745 -4.136 -12.929 1.00 97.56 97 ASN A N 1
ATOM 704 C CA . ASN A 1 97 ? 1.854 -3.350 -11.701 1.00 97.56 97 ASN A CA 1
ATOM 705 C C . ASN A 1 97 ? 1.911 -4.253 -10.470 1.00 97.56 97 ASN A C 1
ATOM 707 O O . ASN A 1 97 ? 1.251 -5.294 -10.425 1.00 97.56 97 ASN A O 1
ATOM 711 N N . SER A 1 98 ? 2.665 -3.826 -9.461 1.00 97.50 98 SER A N 1
ATOM 712 C CA . SER A 1 98 ? 2.747 -4.505 -8.170 1.00 97.50 98 SER A CA 1
ATOM 713 C C . SER A 1 98 ? 1.518 -4.198 -7.335 1.00 97.50 98 SER A C 1
ATOM 715 O O . SER A 1 98 ? 1.190 -3.035 -7.111 1.00 97.50 98 SER A O 1
ATOM 717 N N . VAL A 1 99 ? 0.865 -5.248 -6.853 1.00 98.19 99 VAL A N 1
ATOM 718 C CA . VAL A 1 99 ? -0.286 -5.173 -5.955 1.00 98.19 99 VAL A CA 1
ATOM 719 C C . VAL A 1 99 ? 0.131 -5.756 -4.616 1.00 98.19 99 VAL A C 1
ATOM 721 O O . VAL A 1 99 ? 0.589 -6.902 -4.560 1.00 98.19 99 VAL A O 1
ATOM 724 N N . PHE A 1 100 ? -0.022 -4.970 -3.556 1.00 98.38 100 PHE A N 1
ATOM 725 C CA . PHE A 1 100 ? 0.281 -5.373 -2.189 1.00 98.38 100 PHE A CA 1
ATOM 726 C C . PHE A 1 100 ? -0.997 -5.419 -1.369 1.00 98.38 100 PHE A C 1
ATOM 728 O O . PHE A 1 100 ? -1.714 -4.423 -1.308 1.00 98.38 100 PHE A O 1
ATOM 735 N N . THR A 1 101 ? -1.242 -6.544 -0.704 1.00 98.31 101 THR A N 1
ATOM 736 C CA . THR A 1 101 ? -2.389 -6.717 0.190 1.00 98.31 101 THR A CA 1
ATOM 737 C C . THR A 1 101 ? -1.911 -7.069 1.592 1.00 98.31 101 THR A C 1
ATOM 739 O O . THR A 1 101 ? -1.120 -7.993 1.782 1.00 98.31 101 THR A O 1
ATOM 742 N N . PHE A 1 102 ? -2.391 -6.342 2.594 1.00 98.19 102 PHE A N 1
ATOM 743 C CA . PHE A 1 102 ? -2.044 -6.557 3.997 1.00 98.19 102 PHE A CA 1
ATOM 744 C C . PHE A 1 102 ? -3.242 -6.301 4.910 1.00 98.19 102 PHE A C 1
ATOM 746 O O . PHE A 1 102 ? -4.267 -5.765 4.489 1.00 98.19 102 PHE A O 1
ATOM 753 N N . THR A 1 103 ? -3.112 -6.707 6.170 1.00 97.25 103 THR A N 1
ATOM 754 C CA . THR A 1 103 ? -4.129 -6.491 7.200 1.00 97.25 103 THR A CA 1
ATOM 755 C C . THR A 1 103 ? -3.690 -5.408 8.172 1.00 97.25 103 THR A C 1
ATOM 757 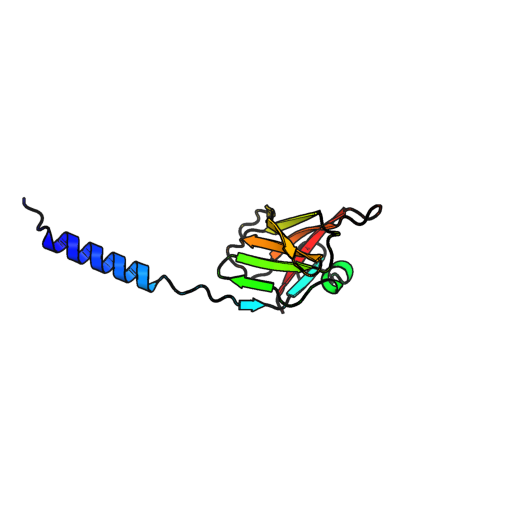O O . THR A 1 103 ? -2.579 -5.488 8.693 1.00 97.25 103 THR A O 1
ATOM 760 N N . ASN A 1 104 ? -4.578 -4.469 8.477 1.00 97.25 104 ASN A N 1
ATOM 761 C CA . ASN A 1 104 ? -4.436 -3.492 9.549 1.00 97.25 104 ASN A CA 1
ATOM 762 C C . ASN A 1 104 ? -5.743 -3.461 10.363 1.00 97.25 104 ASN A C 1
ATOM 764 O O . ASN A 1 104 ? -6.829 -3.486 9.786 1.00 97.25 104 ASN A O 1
ATOM 768 N N . SER A 1 105 ? -5.655 -3.487 11.693 1.00 95.88 105 SER A N 1
ATOM 769 C CA . SER A 1 105 ? -6.822 -3.534 12.581 1.00 95.88 105 SER A CA 1
ATOM 770 C C . SER A 1 105 ? -7.665 -2.262 12.551 1.00 95.88 105 SER A C 1
ATOM 772 O O . SER A 1 105 ? -8.849 -2.334 12.868 1.00 95.88 105 SER A O 1
ATOM 774 N N . ASP A 1 106 ? -7.075 -1.135 12.158 1.00 94.06 106 ASP A N 1
ATOM 775 C CA . ASP A 1 106 ? -7.742 0.148 11.975 1.00 94.06 106 ASP A CA 1
ATOM 776 C C . ASP A 1 106 ? -7.222 0.881 10.719 1.00 94.06 106 ASP A C 1
ATOM 778 O O . ASP A 1 106 ? -6.435 1.824 10.805 1.00 94.06 106 ASP A O 1
ATOM 782 N N . PRO A 1 107 ? -7.672 0.488 9.513 1.00 93.62 107 PRO A N 1
ATOM 783 C CA . PRO A 1 107 ? -7.251 1.119 8.263 1.00 93.62 107 PRO A CA 1
ATOM 784 C C . PRO A 1 107 ? -7.965 2.460 8.013 1.00 93.62 107 PRO A C 1
ATOM 786 O O . PRO A 1 107 ? -8.126 2.905 6.867 1.00 93.62 107 PRO A O 1
ATOM 789 N N . THR A 1 108 ? -8.501 3.078 9.068 1.00 91.69 108 THR A N 1
ATOM 790 C CA . THR A 1 108 ? -8.997 4.454 9.040 1.00 91.69 108 THR A CA 1
ATOM 791 C C . THR A 1 108 ? -7.937 5.458 9.461 1.00 91.69 108 THR A C 1
ATOM 793 O O . THR A 1 108 ? -7.973 6.581 8.965 1.00 91.69 108 THR A O 1
ATOM 796 N N . GLU A 1 109 ? -6.959 5.009 10.241 1.00 92.62 109 GLU A N 1
ATOM 797 C CA . GLU A 1 109 ? -5.784 5.770 10.643 1.00 92.62 109 GLU A CA 1
ATOM 798 C C . GLU A 1 109 ? -4.636 5.602 9.644 1.00 92.62 109 GLU A C 1
ATOM 800 O O . GLU A 1 109 ? -4.638 4.700 8.795 1.00 92.62 109 GLU A O 1
ATOM 805 N N . ASP A 1 110 ? -3.646 6.483 9.750 1.00 94.38 110 ASP A N 1
ATOM 806 C CA . ASP A 1 110 ? -2.418 6.398 8.966 1.00 94.38 110 ASP A CA 1
ATOM 807 C C . ASP A 1 110 ? -1.658 5.099 9.259 1.00 94.38 110 ASP A C 1
ATOM 809 O O . ASP A 1 110 ? -1.623 4.607 10.388 1.00 94.38 110 ASP A O 1
ATOM 813 N N . ILE A 1 111 ? -1.030 4.537 8.225 1.00 95.88 111 ILE A N 1
ATOM 814 C CA . ILE A 1 111 ? -0.388 3.223 8.314 1.00 95.88 111 ILE A CA 1
ATOM 815 C C . ILE A 1 111 ? 1.093 3.346 8.003 1.00 95.88 111 ILE A C 1
ATOM 817 O O . ILE A 1 111 ? 1.485 3.606 6.862 1.00 95.88 111 ILE A O 1
ATOM 821 N N . ASP A 1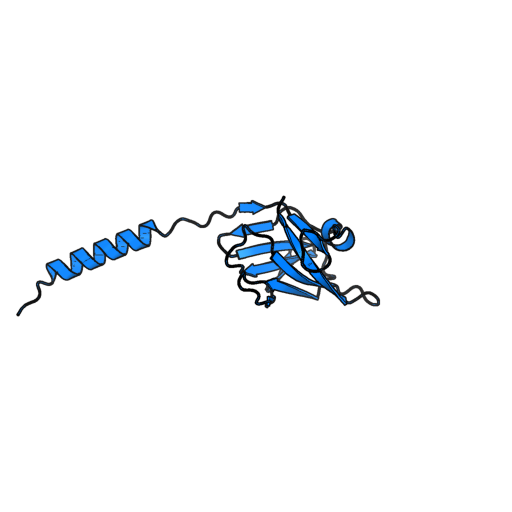 112 ? 1.930 3.076 8.996 1.00 96.12 112 ASP A N 1
ATOM 822 C CA . ASP A 1 112 ? 3.367 2.992 8.779 1.00 96.12 112 ASP A CA 1
ATOM 823 C C . ASP A 1 112 ? 3.728 1.750 7.964 1.00 96.12 112 ASP A C 1
ATOM 825 O O . ASP A 1 112 ? 3.203 0.650 8.149 1.00 96.12 112 ASP A O 1
ATOM 829 N N . THR A 1 113 ? 4.645 1.929 7.020 1.00 95.94 113 THR A N 1
ATOM 830 C CA . THR A 1 113 ? 5.057 0.906 6.062 1.00 95.94 113 THR A CA 1
ATOM 831 C C . THR A 1 113 ? 6.565 0.917 5.834 1.00 95.94 113 THR A C 1
ATOM 833 O O . THR A 1 113 ? 7.264 1.909 6.039 1.00 95.94 113 THR A O 1
ATOM 836 N N . GLN A 1 114 ? 7.086 -0.221 5.392 1.00 95.88 114 GLN A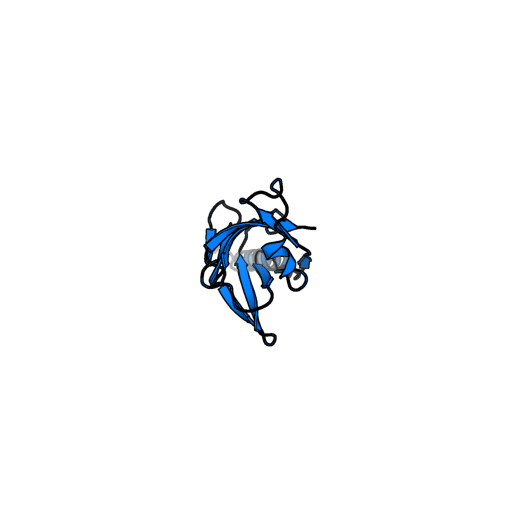 N 1
ATOM 837 C CA . GLN A 1 114 ? 8.451 -0.383 4.917 1.00 95.88 114 GLN A CA 1
ATOM 838 C C . GLN A 1 114 ? 8.387 -0.964 3.512 1.00 95.88 114 GLN A C 1
ATOM 840 O O . GLN A 1 114 ? 8.009 -2.123 3.338 1.00 95.88 114 GLN A O 1
ATOM 845 N N . LEU A 1 115 ? 8.740 -0.165 2.510 1.00 95.38 115 LEU A N 1
ATOM 846 C CA . LEU A 1 115 ? 8.724 -0.583 1.112 1.00 95.38 115 LEU A CA 1
ATOM 847 C C . LEU A 1 115 ? 10.151 -0.808 0.626 1.00 95.38 115 LEU A C 1
ATOM 849 O O . LEU A 1 115 ? 10.954 0.127 0.587 1.00 95.38 115 LEU A O 1
ATOM 853 N N . TYR A 1 116 ? 10.463 -2.033 0.216 1.00 95.06 116 TYR A N 1
ATOM 854 C CA . TYR A 1 116 ? 11.709 -2.323 -0.480 1.00 95.06 116 TYR A CA 1
ATOM 855 C C . TYR A 1 116 ? 11.555 -2.047 -1.973 1.00 95.06 116 TYR A C 1
ATOM 857 O O . TYR A 1 116 ? 10.775 -2.699 -2.674 1.00 95.06 116 TYR A O 1
ATOM 865 N N . VAL A 1 117 ? 12.342 -1.102 -2.471 1.00 91.88 117 VAL A N 1
ATOM 866 C CA . VAL A 1 117 ? 12.459 -0.808 -3.898 1.00 91.88 117 VAL A CA 1
ATOM 867 C C . VAL A 1 117 ? 13.683 -1.545 -4.431 1.00 91.88 117 VAL A C 1
ATOM 869 O O . VAL A 1 117 ? 14.778 -1.406 -3.895 1.00 91.88 117 VAL A O 1
ATOM 872 N N . ASN A 1 118 ? 13.497 -2.317 -5.496 1.00 90.06 118 ASN A N 1
ATOM 873 C CA . ASN A 1 118 ? 14.538 -2.974 -6.273 1.00 90.06 118 ASN A CA 1
ATOM 874 C C . ASN A 1 118 ? 14.758 -2.210 -7.588 1.00 90.06 118 ASN A C 1
ATOM 876 O O . ASN A 1 118 ? 14.114 -2.473 -8.606 1.00 90.06 118 ASN A O 1
ATOM 880 N N . ALA A 1 119 ? 15.670 -1.244 -7.546 1.00 85.50 119 ALA A N 1
ATOM 881 C CA . ALA A 1 119 ? 16.029 -0.382 -8.671 1.00 85.50 119 ALA A CA 1
ATOM 882 C C . ALA A 1 119 ? 17.526 -0.503 -9.013 1.00 85.50 119 ALA A C 1
ATOM 884 O O . ALA A 1 119 ? 18.186 0.484 -9.337 1.00 85.50 119 ALA A O 1
ATOM 885 N N . GLY A 1 120 ? 18.090 -1.710 -8.887 1.00 85.12 120 GLY A N 1
ATOM 886 C CA . GLY A 1 120 ? 19.511 -1.971 -9.125 1.00 85.12 120 GLY A CA 1
ATOM 887 C C . GLY A 1 120 ? 20.402 -1.254 -8.098 1.00 85.12 120 GLY A C 1
ATOM 888 O O . GLY A 1 120 ? 20.286 -1.556 -6.909 1.00 85.12 120 GLY A O 1
ATOM 889 N N . PRO A 1 121 ? 21.272 -0.305 -8.497 1.00 83.06 121 PRO A N 1
ATOM 890 C CA . PRO A 1 121 ? 22.175 0.398 -7.576 1.00 83.06 121 PRO A CA 1
ATOM 891 C C . PRO A 1 121 ? 21.459 1.277 -6.537 1.00 83.06 121 PRO A C 1
ATOM 893 O O . PRO A 1 121 ? 22.074 1.671 -5.552 1.00 83.06 121 PRO A O 1
ATOM 896 N N . HIS A 1 122 ? 20.169 1.565 -6.732 1.00 79.06 122 HIS A N 1
ATOM 897 C CA . HIS A 1 122 ? 19.343 2.336 -5.796 1.00 79.06 122 HIS A CA 1
ATOM 898 C C . HIS A 1 122 ? 18.413 1.461 -4.949 1.00 79.06 122 HIS A C 1
ATOM 900 O O . HIS A 1 122 ? 17.422 1.952 -4.411 1.00 79.06 122 HIS A O 1
ATOM 906 N N . SER A 1 123 ? 18.692 0.159 -4.855 1.00 90.69 123 SER A N 1
ATOM 907 C CA . SER A 1 123 ? 17.817 -0.748 -4.119 1.00 90.69 123 SER A CA 1
ATOM 908 C C . SER A 1 123 ? 17.946 -0.542 -2.615 1.00 90.69 123 SER A C 1
ATOM 910 O O . SER A 1 123 ? 19.025 -0.725 -2.052 1.00 90.69 123 SER A O 1
ATOM 912 N N . GLN A 1 124 ? 16.847 -0.175 -1.963 1.00 92.56 124 GLN A N 1
ATOM 913 C CA . GLN A 1 124 ? 16.806 0.043 -0.521 1.00 92.56 124 GLN A CA 1
ATOM 914 C C . GLN A 1 124 ? 15.386 -0.065 0.036 1.00 92.56 124 GLN A C 1
ATOM 916 O O . GLN A 1 124 ? 14.397 0.022 -0.696 1.00 92.56 124 GLN A O 1
ATOM 921 N N . THR A 1 125 ? 15.303 -0.233 1.355 1.00 93.44 125 THR A N 1
ATOM 922 C CA . THR A 1 125 ? 14.047 -0.156 2.105 1.00 93.44 125 THR A CA 1
ATOM 923 C C . THR A 1 125 ? 13.792 1.279 2.536 1.00 93.44 125 THR A C 1
ATOM 925 O O . THR A 1 125 ? 14.636 1.894 3.186 1.00 93.44 125 THR A O 1
ATOM 928 N N . TYR A 1 126 ? 12.609 1.790 2.217 1.00 91.62 126 TYR A N 1
ATOM 929 C CA . TYR A 1 126 ? 12.133 3.089 2.667 1.00 91.62 126 TYR A CA 1
ATOM 930 C C . TYR A 1 126 ? 11.113 2.907 3.785 1.00 91.62 126 TYR A C 1
ATOM 932 O O . TYR A 1 126 ? 10.139 2.175 3.611 1.00 91.62 126 TYR A O 1
ATOM 940 N N . ASN A 1 127 ? 11.315 3.609 4.900 1.00 93.31 127 ASN A N 1
ATOM 941 C CA . ASN A 1 127 ? 10.288 3.769 5.927 1.00 93.31 127 ASN A CA 1
ATOM 942 C C . ASN A 1 127 ? 9.334 4.875 5.477 1.00 93.31 127 ASN A C 1
ATOM 944 O O . ASN A 1 127 ? 9.772 6.004 5.231 1.00 93.31 127 ASN A O 1
ATOM 948 N N . LEU A 1 128 ? 8.058 4.539 5.341 1.00 94.19 128 LEU A N 1
ATOM 949 C CA . LEU A 1 128 ? 7.018 5.397 4.793 1.00 94.19 128 LEU A CA 1
ATOM 950 C C . LEU A 1 128 ? 5.768 5.358 5.673 1.00 94.19 128 LEU A C 1
ATOM 952 O O . LEU A 1 128 ? 5.615 4.456 6.487 1.00 94.19 128 LEU A O 1
ATOM 956 N N . THR A 1 129 ? 4.844 6.278 5.434 1.00 95.06 129 THR A N 1
ATOM 957 C CA . THR A 1 129 ? 3.480 6.227 5.980 1.00 95.06 129 THR A CA 1
ATOM 958 C C . THR A 1 129 ? 2.491 6.387 4.849 1.00 95.06 129 THR A C 1
ATOM 960 O O . THR A 1 129 ? 2.645 7.293 4.031 1.00 95.06 129 THR A O 1
ATOM 963 N N . ILE A 1 130 ? 1.498 5.507 4.797 1.00 95.38 130 ILE A N 1
ATOM 964 C CA . ILE A 1 130 ? 0.298 5.699 3.990 1.00 95.38 130 ILE A CA 1
ATOM 965 C C . ILE A 1 130 ? -0.577 6.697 4.740 1.00 95.38 130 ILE A C 1
ATOM 967 O O . ILE A 1 130 ? -1.048 6.389 5.833 1.00 95.38 130 ILE A O 1
ATOM 971 N N . HIS A 1 131 ? -0.769 7.868 4.142 1.00 94.38 131 HIS A N 1
ATOM 972 C CA . HIS A 1 131 ? -1.653 8.911 4.646 1.00 94.38 131 HIS A CA 1
ATOM 973 C C . HIS A 1 131 ? -2.905 9.003 3.774 1.00 94.38 131 HIS A C 1
ATOM 975 O O . HIS A 1 131 ? -2.798 9.087 2.544 1.00 94.38 131 HIS A O 1
ATOM 981 N N . TRP A 1 132 ? -4.084 8.962 4.393 1.00 93.00 132 TRP A N 1
ATOM 982 C CA . TRP A 1 132 ? -5.365 9.042 3.682 1.00 93.00 132 TRP A CA 1
ATOM 983 C C . TRP A 1 132 ? -5.708 10.486 3.296 1.00 93.00 132 TRP A C 1
ATOM 985 O O . TRP A 1 132 ? -5.421 11.416 4.044 1.00 93.00 132 TRP A O 1
ATOM 995 N N . LYS A 1 133 ? -6.346 10.668 2.133 1.00 86.69 133 LYS A N 1
ATOM 996 C CA . LYS A 1 133 ? -6.861 11.965 1.659 1.00 86.69 133 LYS A CA 1
ATOM 997 C C . LYS A 1 133 ? -8.368 12.100 1.793 1.00 86.69 133 LYS A C 1
ATOM 999 O O . LYS A 1 133 ? -9.061 11.081 1.567 1.00 86.69 133 LYS A O 1
#

pLDDT: mean 85.53, std 14.56, range [44.25, 98.38]

Radius of gyration: 20.62 Å; chains: 1; bounding box: 59×48×53 Å

Foldseek 3Di:
DPPPPVVVVVVVVVVVVVVVVPPDFQDFDFFAWFKAADQDPVHDGDCPFRVFWDGTWTDGQQKIKTKGHADQWDWKWKAQQPNDTDTWDWDADPNRIIMTMDGHNCPVDKMWMWIFGRPPVPTDITTIIIDTD

Sequence (133 aa):
MNLSIKKSFSMMMLVFVLVLAFAVPAFAASKSYEFYYNGSATSPYNSHVSGFIVGSADVTGTTVTVTLTGNTYGDLKADNGSGTFVTASKSINSSGNSVFTFTNSDPTEDIDTQLYVNAGPHSQTYNLTIHWK

Organism: NCBI:txid1469647

Secondary structure (DSSP, 8-state):
----HHHHHHHHHHHHHHHHHT-----EEEE-EEEEETT-TTSPB-HHHHTTB-S-EEEETTEEEEEESSS-EEEEEEE-SSS-EEEPEEEE-TTS-EEEEEE-S-TTS-EEEEEEE--GGG-EEEEEEEEE-